Protein AF-A0A838P514-F1 (afdb_monomer)

Foldseek 3Di:
DPPFWDFPDDKDKDKDFADDDPVVRLVCLLVVPPPPVSVSVCVVPDPLFPDKDKDKDQDPPRGIMIMIMTGSDIDGD

pLDDT: mean 95.37, std 5.07, range [63.31, 98.69]

Nearest PDB structures (foldseek):
  5v51-assembly3_C  TM=6.043E-01  e=1.006E+00  Moniliophthora perniciosa
  1sqe-assembly1_B  TM=4.824E-01  e=9.227E+00  Staphylococcus aureus
  1vr4-assembly1_B  TM=3.987E-01  e=5.766E+00  Bacillus cereus ATCC 14579
  4iof-assembly1_B  TM=2.685E-01  e=6.595E+00  Homo sapiens

Radius of gyration: 13.25 Å; Cα contacts (8 Å, |Δi|>4): 130; chains: 1; bounding box: 35×26×31 Å

Sequence (77 aa):
MTRYGRWHAGVAENIAFGENPAREVVIQLLVDDGVPDRGHRKTILDRSFGVAGVACGPHAEYEQMCVIDYAVRYSER

Secondary structure (DSSP, 8-state):
--SSEEEEEEEEEEEEESS--HHHHHHHHHHTTT-TT-HHHHHHH-TT--EEEEEEEEETTTEEEEEEEEEEEEEE-

Solvent-accessible surface area (backbone atoms only — not comparable to full-atom values): 4533 Å² total; per-residue (Å²): 129,62,90,71,26,46,67,41,100,48,72,52,75,41,77,47,71,44,92,56,60,74,69,52,50,54,47,50,38,55,68,23,77,95,45,90,81,31,60,49,26,51,60,76,68,40,83,68,50,68,44,76,49,76,54,72,47,80,32,100,87,45,59,22,34,38,41,39,41,33,20,36,36,74,44,80,112

Mean predicted aligned error: 3.0 Å

Structure (mmCIF, N/CA/C/O backbone):
data_AF-A0A838P514-F1
#
_entry.id   AF-A0A838P514-F1
#
loop_
_atom_site.group_PDB
_atom_site.id
_atom_site.type_symbol
_atom_site.label_atom_id
_atom_site.label_alt_id
_atom_site.label_comp_id
_atom_site.label_asym_id
_at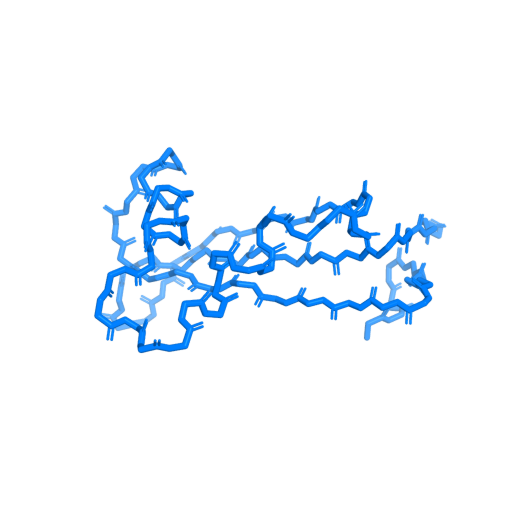om_site.label_entity_id
_atom_site.label_seq_id
_atom_site.pdbx_PDB_ins_code
_atom_site.Cartn_x
_atom_site.Cartn_y
_atom_site.Cartn_z
_atom_site.occupancy
_atom_site.B_iso_or_equiv
_atom_site.auth_seq_id
_atom_site.auth_comp_id
_atom_site.auth_asym_id
_atom_site.auth_atom_id
_atom_site.pdbx_PDB_model_num
ATOM 1 N N . MET A 1 1 ? 5.514 13.186 -8.944 1.00 63.31 1 MET A N 1
ATOM 2 C CA . MET A 1 1 ? 6.260 12.001 -8.460 1.00 63.31 1 MET A CA 1
ATOM 3 C C . MET A 1 1 ? 7.678 11.877 -9.064 1.00 63.31 1 MET A C 1
ATOM 5 O O . MET A 1 1 ? 8.123 10.766 -9.309 1.00 63.31 1 MET A O 1
ATOM 9 N N . THR A 1 2 ? 8.416 12.974 -9.308 1.00 83.88 2 THR A N 1
ATOM 10 C CA . THR A 1 2 ? 9.795 12.903 -9.867 1.00 83.88 2 THR A CA 1
ATOM 11 C C . THR A 1 2 ? 10.845 13.696 -9.083 1.00 83.88 2 THR A C 1
ATOM 13 O O . THR A 1 2 ? 11.993 13.807 -9.502 1.00 83.88 2 THR A O 1
ATOM 16 N N . ARG A 1 3 ? 10.465 14.275 -7.936 1.00 89.62 3 ARG A N 1
ATOM 17 C CA . ARG A 1 3 ? 11.353 15.129 -7.133 1.00 89.62 3 ARG A CA 1
ATOM 18 C C . ARG A 1 3 ? 12.528 14.351 -6.526 1.00 89.62 3 ARG A C 1
ATOM 20 O O . ARG A 1 3 ? 13.638 14.871 -6.521 1.00 89.62 3 ARG A O 1
ATOM 27 N N . TYR A 1 4 ? 12.269 13.139 -6.032 1.00 89.94 4 TYR A N 1
ATOM 28 C CA . TYR A 1 4 ? 13.214 12.321 -5.252 1.00 89.94 4 TYR A CA 1
ATOM 29 C C . TYR A 1 4 ? 13.797 11.127 -6.024 1.00 89.94 4 TYR A C 1
ATOM 31 O O . TYR A 1 4 ? 14.624 10.390 -5.503 1.00 89.94 4 TYR A O 1
ATOM 39 N N . GLY A 1 5 ? 13.359 10.927 -7.261 1.00 92.81 5 GLY A N 1
ATOM 40 C CA . GLY A 1 5 ? 13.667 9.748 -8.059 1.00 92.81 5 GLY A CA 1
ATOM 41 C C . GLY A 1 5 ? 12.596 9.544 -9.120 1.00 92.81 5 GLY A C 1
ATOM 42 O O . GLY A 1 5 ? 11.706 10.382 -9.277 1.00 92.81 5 GLY A O 1
ATOM 43 N N . ARG A 1 6 ? 12.676 8.450 -9.872 1.00 95.25 6 ARG A N 1
ATOM 44 C CA . ARG A 1 6 ? 11.744 8.142 -10.962 1.00 95.25 6 ARG A CA 1
ATOM 45 C C . ARG A 1 6 ? 11.189 6.733 -10.803 1.00 95.25 6 ARG A C 1
ATOM 47 O O . ARG A 1 6 ? 11.949 5.773 -10.717 1.00 95.25 6 ARG A O 1
ATOM 54 N N . TRP A 1 7 ? 9.865 6.617 -10.805 1.00 94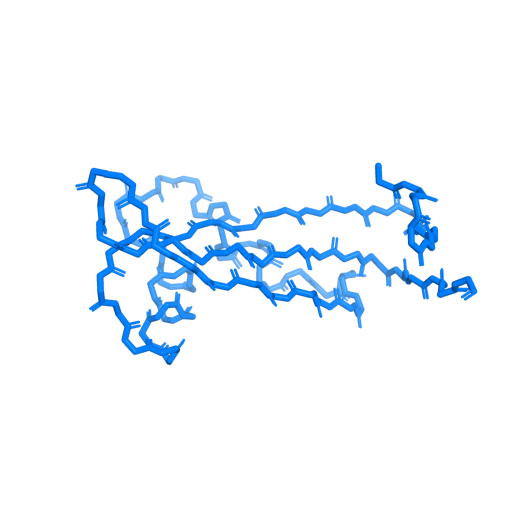.12 7 TRP A N 1
ATOM 55 C CA . TRP A 1 7 ? 9.175 5.336 -10.933 1.00 94.12 7 TRP A CA 1
ATOM 56 C C . TRP A 1 7 ? 9.087 4.910 -12.401 1.00 94.12 7 TRP A C 1
ATOM 58 O O . TRP A 1 7 ? 9.162 5.736 -13.316 1.00 94.12 7 TRP A O 1
ATOM 68 N N . HIS A 1 8 ? 8.911 3.611 -12.630 1.00 94.06 8 HIS A N 1
ATOM 69 C CA . HIS A 1 8 ? 8.811 3.037 -13.971 1.00 94.06 8 HIS A CA 1
ATOM 70 C C . HIS A 1 8 ? 7.599 2.111 -14.087 1.00 94.06 8 HIS A C 1
ATOM 72 O O . HIS A 1 8 ? 7.272 1.407 -13.138 1.00 94.06 8 HIS A O 1
ATOM 78 N N . ALA A 1 9 ? 6.996 2.070 -15.279 1.00 95.56 9 ALA A N 1
ATOM 79 C CA . ALA A 1 9 ? 5.836 1.258 -15.672 1.00 95.56 9 ALA A CA 1
ATOM 80 C C . ALA A 1 9 ? 4.504 1.607 -14.985 1.00 95.56 9 ALA A C 1
ATOM 82 O O . ALA A 1 9 ? 3.599 2.076 -15.668 1.00 95.56 9 ALA A O 1
ATOM 83 N N . GLY A 1 10 ? 4.375 1.404 -13.676 1.00 95.69 10 GLY A N 1
ATOM 84 C CA . GLY A 1 10 ? 3.109 1.590 -12.964 1.00 95.69 10 GLY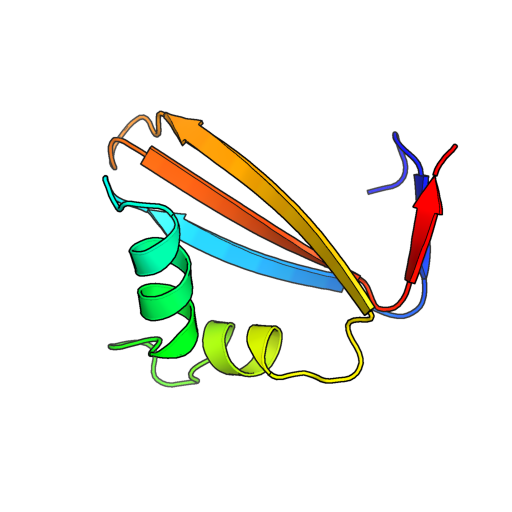 A CA 1
ATOM 85 C C . GLY A 1 10 ? 3.312 1.963 -11.503 1.00 95.69 10 GLY A C 1
ATOM 86 O O . GLY A 1 10 ? 4.340 1.622 -10.911 1.00 95.69 10 GLY A O 1
ATOM 87 N N . VAL A 1 11 ? 2.322 2.668 -10.957 1.00 97.12 11 VAL A N 1
ATOM 88 C CA . VAL A 1 11 ? 2.245 3.101 -9.558 1.00 97.12 11 VAL A CA 1
ATOM 89 C C . VAL A 1 11 ? 0.838 2.881 -9.014 1.00 97.12 11 VAL A C 1
ATOM 91 O O . VAL A 1 11 ? -0.124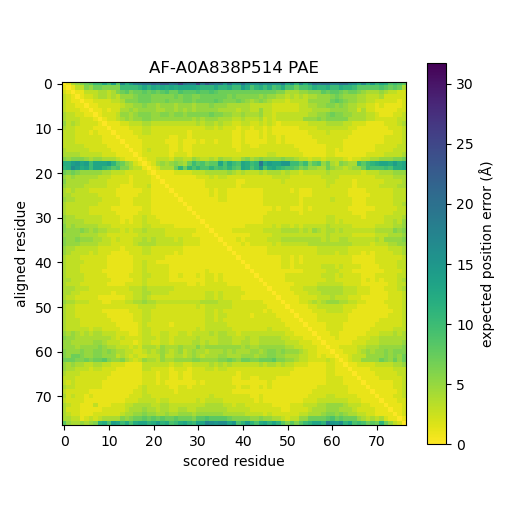 2.881 -9.784 1.00 97.12 11 VAL A O 1
ATOM 94 N N . ALA A 1 12 ? 0.731 2.716 -7.702 1.00 97.81 12 ALA A N 1
ATOM 95 C CA . ALA A 1 12 ? -0.528 2.674 -6.967 1.00 97.81 12 ALA A CA 1
ATOM 96 C C . ALA A 1 12 ? -0.323 3.236 -5.557 1.00 97.81 12 ALA A C 1
ATOM 98 O O . ALA A 1 12 ? 0.812 3.347 -5.100 1.00 97.81 12 ALA A O 1
ATOM 99 N N . GLU A 1 13 ? -1.415 3.559 -4.876 1.00 98.00 13 GLU A N 1
ATOM 100 C CA . GLU A 1 13 ? -1.420 4.101 -3.517 1.00 98.00 13 GLU A CA 1
ATOM 101 C C . GLU A 1 13 ? -2.489 3.370 -2.702 1.00 98.00 13 GLU A C 1
ATOM 103 O O . GLU A 1 13 ? -3.590 3.124 -3.198 1.00 98.00 13 GLU A O 1
ATOM 108 N N . ASN A 1 14 ? -2.164 3.043 -1.453 1.00 98.44 14 ASN A N 1
ATOM 109 C CA . ASN A 1 14 ? -3.133 2.681 -0.428 1.00 98.44 14 ASN A CA 1
ATOM 110 C C . ASN A 1 14 ? -3.027 3.663 0.736 1.00 98.44 14 ASN A C 1
ATOM 112 O O . ASN A 1 14 ? -1.925 4.009 1.161 1.00 98.44 14 ASN A O 1
ATOM 116 N N . ILE A 1 15 ? -4.168 4.041 1.306 1.00 97.62 15 ILE A N 1
ATOM 117 C CA . ILE A 1 15 ? -4.240 4.967 2.436 1.00 97.62 15 ILE A CA 1
ATOM 118 C C . ILE A 1 15 ? -5.116 4.389 3.545 1.00 97.62 15 ILE A C 1
ATOM 120 O O . ILE A 1 15 ? -6.178 3.825 3.290 1.00 97.62 15 ILE A O 1
ATOM 124 N N . ALA A 1 16 ? -4.662 4.527 4.787 1.00 97.06 16 ALA A N 1
ATOM 125 C CA . ALA A 1 16 ? -5.394 4.131 5.980 1.00 97.06 16 ALA A CA 1
ATOM 126 C C . ALA A 1 16 ? -5.464 5.295 6.971 1.00 97.06 16 ALA A C 1
ATOM 128 O O . ALA A 1 16 ? -4.508 6.058 7.116 1.00 97.06 16 ALA A O 1
ATOM 129 N N . PHE A 1 17 ? -6.589 5.386 7.674 1.00 96.00 17 PHE A N 1
ATOM 130 C CA . PHE A 1 17 ? -6.838 6.361 8.731 1.00 96.00 17 PHE A CA 1
ATOM 131 C C . PHE A 1 17 ? -7.145 5.656 10.058 1.00 96.00 17 PHE A C 1
ATOM 133 O O . PHE A 1 17 ? -7.609 4.512 10.052 1.00 96.00 17 PHE A O 1
ATOM 140 N N . GLY A 1 18 ? -6.925 6.361 11.169 1.00 93.38 18 GLY A N 1
ATOM 141 C CA . GLY A 1 18 ? -7.167 5.889 12.536 1.00 93.38 18 GLY A CA 1
ATOM 142 C C . GLY A 1 18 ? -5.893 5.460 13.269 1.00 93.38 18 GLY A C 1
ATOM 143 O O . GLY A 1 18 ? -4.894 5.093 12.645 1.00 93.38 18 GLY A O 1
ATOM 144 N N . GLU A 1 19 ? -5.927 5.502 14.604 1.00 80.50 19 GLU A N 1
ATOM 145 C CA . GLU A 1 19 ? -4.818 5.096 15.479 1.00 80.50 19 GLU A CA 1
ATOM 146 C C . GLU A 1 19 ? -4.627 3.574 15.514 1.00 80.50 19 GLU A C 1
ATOM 148 O O . GLU A 1 19 ? -5.009 2.878 16.454 1.00 80.50 19 GLU A O 1
ATOM 153 N N . ASN A 1 20 ? -3.994 3.043 14.471 1.00 83.25 20 ASN A N 1
ATOM 154 C CA . ASN A 1 20 ? -3.702 1.624 14.351 1.00 83.25 20 ASN A CA 1
ATOM 155 C C . ASN A 1 20 ? -2.196 1.356 14.488 1.00 83.25 20 ASN A C 1
ATOM 157 O O . ASN A 1 20 ? -1.383 2.014 13.836 1.00 83.25 20 ASN A O 1
ATOM 161 N N . PRO A 1 21 ? -1.778 0.333 15.257 1.00 93.00 21 PRO A N 1
ATOM 162 C CA . PRO A 1 21 ? -0.424 -0.195 15.153 1.00 93.00 21 PRO A CA 1
ATOM 163 C C . PRO A 1 21 ? -0.097 -0.573 13.700 1.00 93.00 21 PRO A C 1
ATOM 165 O O . PRO A 1 21 ? -0.967 -1.045 12.971 1.00 93.00 21 PRO A O 1
ATOM 168 N N . ALA A 1 22 ? 1.170 -0.462 13.287 1.00 94.50 22 ALA A N 1
ATOM 169 C CA . ALA A 1 22 ? 1.581 -0.683 11.891 1.00 94.50 22 ALA A CA 1
ATOM 170 C C . ALA A 1 22 ? 1.095 -2.021 11.292 1.00 94.50 22 ALA A C 1
ATOM 172 O O . ALA A 1 22 ? 0.733 -2.095 10.120 1.00 94.50 22 ALA A O 1
ATOM 173 N N . ARG A 1 23 ? 1.046 -3.086 12.101 1.00 96.44 23 ARG A N 1
ATOM 174 C CA . ARG A 1 23 ? 0.509 -4.388 11.678 1.00 96.44 23 ARG A CA 1
ATOM 175 C C . ARG A 1 23 ? -0.982 -4.319 11.334 1.00 96.44 23 ARG A C 1
ATOM 177 O O . ARG A 1 23 ? -1.400 -4.923 10.351 1.00 96.44 23 ARG A O 1
ATOM 184 N N . GLU A 1 24 ? -1.761 -3.599 12.131 1.00 96.44 24 GLU A N 1
ATOM 185 C CA . GLU A 1 24 ? -3.203 -3.456 11.934 1.00 96.44 24 GLU A CA 1
ATOM 186 C C . GLU A 1 24 ? -3.514 -2.585 10.716 1.00 96.44 24 GLU A C 1
ATOM 188 O O . GLU A 1 24 ? -4.434 -2.912 9.979 1.00 96.44 24 GLU A O 1
ATOM 193 N N . VAL A 1 25 ? -2.681 -1.584 10.401 1.00 97.12 25 VAL A N 1
ATOM 194 C CA . VAL A 1 25 ? -2.768 -0.835 9.130 1.00 97.12 25 VAL A CA 1
ATOM 195 C C . VAL A 1 25 ? -2.690 -1.782 7.926 1.00 97.12 25 VAL A C 1
ATOM 197 O O . VAL A 1 25 ? -3.535 -1.739 7.031 1.00 97.12 25 VAL A O 1
ATOM 200 N N . VAL A 1 26 ? -1.702 -2.684 7.910 1.00 97.62 26 VAL A N 1
ATOM 201 C CA . VAL A 1 26 ? -1.541 -3.656 6.814 1.00 97.62 26 VAL A CA 1
ATOM 202 C C . VAL A 1 26 ? -2.713 -4.636 6.767 1.00 97.62 26 VAL A C 1
ATOM 204 O O . VAL A 1 26 ? -3.199 -4.950 5.683 1.00 97.62 26 VAL A O 1
ATOM 207 N N . ILE A 1 27 ? -3.195 -5.109 7.919 1.00 97.94 27 ILE A N 1
ATOM 208 C CA . ILE A 1 27 ? -4.341 -6.027 7.987 1.00 97.94 27 ILE A CA 1
ATOM 209 C C . ILE A 1 27 ? -5.621 -5.343 7.521 1.00 97.94 27 ILE A C 1
ATOM 211 O O . 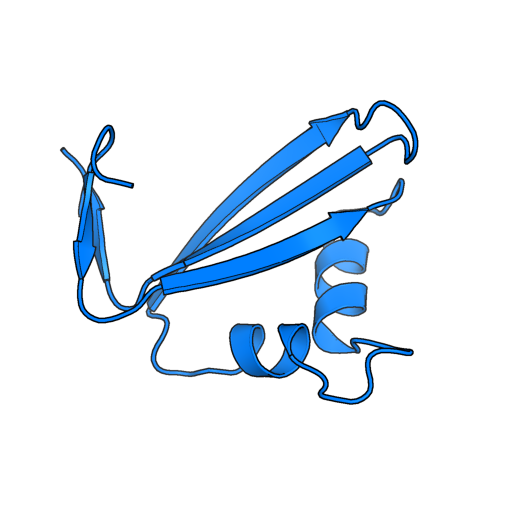ILE A 1 27 ? -6.350 -5.942 6.739 1.00 97.94 27 ILE A O 1
ATOM 215 N N . GLN A 1 28 ? -5.879 -4.105 7.936 1.00 97.06 28 GLN A N 1
ATOM 216 C CA . GLN A 1 28 ? -7.037 -3.327 7.507 1.00 97.06 28 GLN A CA 1
ATOM 217 C C . GLN A 1 28 ? -7.070 -3.201 5.985 1.00 97.06 28 GLN A C 1
ATOM 219 O O . GLN A 1 28 ? -8.096 -3.493 5.380 1.00 97.06 28 GLN A O 1
ATOM 224 N N . LEU A 1 29 ? -5.946 -2.840 5.362 1.00 98.00 29 LEU A N 1
ATOM 225 C CA . LEU A 1 29 ? -5.843 -2.703 3.906 1.00 98.00 29 LEU A CA 1
ATOM 226 C C . LEU A 1 29 ? -5.873 -4.054 3.173 1.00 98.00 29 LEU A C 1
ATOM 228 O O . LEU A 1 29 ? -6.365 -4.142 2.052 1.00 98.00 29 LEU A O 1
ATOM 232 N N . LEU A 1 30 ? -5.358 -5.126 3.784 1.00 98.25 30 LEU A N 1
ATOM 233 C CA . LEU A 1 30 ? -5.357 -6.467 3.193 1.00 98.25 30 LEU A CA 1
ATOM 234 C C . LEU A 1 30 ? -6.725 -7.149 3.299 1.00 98.25 30 LEU A C 1
ATOM 236 O O . LEU A 1 30 ? -7.159 -7.842 2.375 1.00 98.25 30 LEU A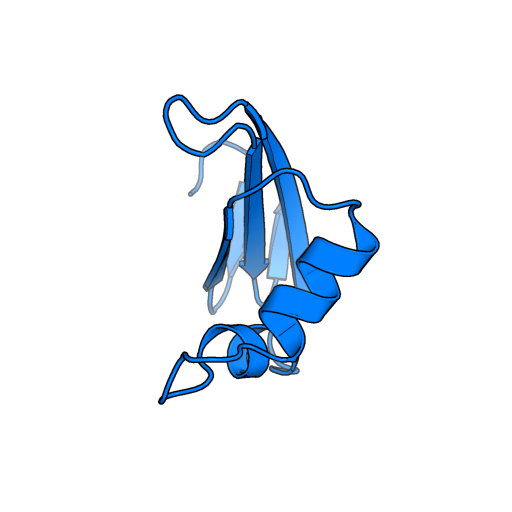 O 1
ATOM 240 N N . VAL A 1 31 ? -7.404 -7.008 4.435 1.00 98.19 31 VAL A N 1
ATOM 241 C CA . VAL A 1 31 ? -8.780 -7.472 4.608 1.00 98.19 31 VAL A CA 1
ATOM 242 C C . VAL A 1 31 ? -9.690 -6.594 3.762 1.00 98.19 31 VAL A C 1
ATOM 244 O O . VAL A 1 31 ? -10.511 -7.132 3.027 1.00 98.19 31 VAL A O 1
ATOM 247 N N . ASP A 1 32 ? -9.488 -5.282 3.784 1.00 97.88 32 ASP A N 1
ATOM 248 C CA . ASP A 1 32 ? -10.214 -4.304 2.980 1.00 97.88 32 ASP A CA 1
ATOM 249 C C . ASP A 1 32 ? -11.728 -4.378 3.223 1.00 97.88 32 ASP A C 1
ATOM 251 O O . ASP A 1 32 ? -12.534 -4.524 2.302 1.00 97.88 32 ASP A O 1
ATOM 255 N N . ASP A 1 33 ? -12.119 -4.472 4.498 1.00 97.44 33 ASP A N 1
ATOM 256 C CA . ASP A 1 33 ? -13.516 -4.697 4.855 1.00 97.44 33 ASP A CA 1
ATOM 257 C C . ASP A 1 33 ? -14.401 -3.484 4.576 1.00 97.44 33 ASP A C 1
ATOM 259 O O . ASP A 1 33 ? -13.976 -2.341 4.700 1.00 97.44 33 ASP A O 1
ATOM 263 N N . GLY A 1 34 ? -15.635 -3.741 4.145 1.00 96.69 34 GLY A N 1
ATOM 264 C CA . GLY A 1 34 ? -16.563 -2.691 3.719 1.00 96.69 34 GLY A CA 1
ATOM 265 C C . GLY A 1 34 ? -16.255 -2.051 2.357 1.00 96.69 34 GLY A C 1
ATOM 266 O O . GLY A 1 34 ? -17.094 -1.304 1.861 1.00 96.69 34 GLY A O 1
ATOM 267 N N . VAL A 1 35 ? -15.126 -2.375 1.712 1.00 97.44 35 VAL A N 1
ATOM 268 C CA . VAL A 1 35 ? -14.753 -1.863 0.381 1.00 97.44 35 VAL A CA 1
ATOM 269 C C . VAL A 1 35 ? -15.176 -2.873 -0.702 1.00 97.44 35 VAL A C 1
ATOM 271 O O . VAL A 1 35 ? -14.587 -3.957 -0.797 1.00 97.44 35 VAL A O 1
ATOM 274 N N . PRO A 1 36 ? -16.217 -2.587 -1.519 1.00 97.69 36 PRO A N 1
ATOM 275 C CA . PRO A 1 36 ? -16.820 -3.593 -2.402 1.00 97.69 36 PRO A CA 1
ATOM 276 C C . PRO A 1 36 ? -15.871 -4.151 -3.463 1.00 97.69 36 PRO A C 1
ATOM 278 O O . PRO A 1 36 ? -15.922 -5.338 -3.783 1.00 97.69 36 PRO A O 1
ATOM 281 N N . ASP A 1 37 ? -14.998 -3.309 -4.010 1.00 97.44 37 ASP A N 1
ATOM 282 C CA . ASP A 1 37 ? -14.057 -3.698 -5.056 1.00 97.44 37 ASP A CA 1
ATOM 283 C C . ASP A 1 37 ? -12.762 -4.313 -4.505 1.00 97.44 37 ASP A C 1
ATOM 285 O O . ASP A 1 37 ? -11.991 -4.883 -5.286 1.00 97.44 37 ASP A O 1
ATOM 289 N N . ARG A 1 38 ? -12.556 -4.258 -3.181 1.00 98.19 38 ARG A N 1
ATOM 290 C CA . ARG A 1 38 ? -11.350 -4.705 -2.473 1.00 98.19 38 ARG A CA 1
ATOM 291 C C . ARG A 1 38 ? -10.071 -4.153 -3.131 1.00 98.19 38 ARG A C 1
ATOM 293 O O . ARG A 1 38 ? -9.117 -4.903 -3.373 1.00 98.19 38 ARG A O 1
ATOM 300 N N . GLY A 1 39 ? -10.104 -2.877 -3.530 1.00 98.31 39 GLY A N 1
ATOM 301 C CA . GLY A 1 39 ? -9.028 -2.213 -4.265 1.00 98.31 39 GLY A CA 1
ATOM 302 C C . GLY A 1 39 ? -7.684 -2.248 -3.535 1.00 98.31 39 GLY A C 1
ATOM 303 O O . GLY A 1 39 ? -6.679 -2.632 -4.135 1.00 98.31 39 GLY A O 1
ATOM 304 N N . HIS A 1 40 ? -7.664 -1.964 -2.231 1.00 98.56 40 HIS A N 1
ATOM 305 C CA . HIS A 1 40 ? -6.427 -1.933 -1.451 1.00 98.56 40 HIS A CA 1
ATOM 306 C C . HIS A 1 40 ? -5.782 -3.315 -1.359 1.00 98.56 40 HIS A C 1
ATOM 308 O O . HIS A 1 40 ? -4.570 -3.462 -1.557 1.00 98.56 40 HIS A O 1
ATOM 314 N N . ARG A 1 41 ? -6.608 -4.350 -1.141 1.00 98.69 41 ARG A N 1
ATOM 315 C CA . ARG A 1 41 ? -6.166 -5.751 -1.151 1.00 98.69 41 ARG A CA 1
ATOM 316 C C . ARG A 1 41 ? -5.538 -6.115 -2.490 1.00 98.69 41 ARG A C 1
ATOM 318 O O . ARG A 1 41 ? -4.492 -6.763 -2.514 1.00 98.69 41 ARG A O 1
ATOM 325 N N . LYS A 1 42 ? -6.193 -5.755 -3.597 1.00 98.62 42 LYS A N 1
ATOM 326 C CA . LYS A 1 42 ? -5.694 -6.055 -4.946 1.00 98.62 42 LYS A CA 1
ATOM 327 C C . LYS A 1 42 ? -4.338 -5.400 -5.179 1.00 98.62 42 LYS A C 1
ATOM 329 O O . LYS A 1 42 ? -3.446 -6.092 -5.649 1.00 98.62 42 LYS A O 1
ATOM 334 N N . THR A 1 43 ? -4.163 -4.143 -4.772 1.00 98.31 43 THR A N 1
ATOM 335 C CA . THR A 1 43 ? -2.872 -3.445 -4.838 1.00 98.31 43 THR A CA 1
ATOM 336 C C . THR A 1 43 ? -1.792 -4.159 -4.020 1.00 98.31 43 THR A C 1
ATOM 338 O O . THR A 1 43 ? -0.717 -4.428 -4.546 1.00 98.31 43 THR A O 1
ATOM 341 N N . ILE A 1 44 ? -2.077 -4.542 -2.766 1.00 97.69 44 ILE A N 1
ATOM 342 C CA . ILE A 1 44 ? -1.115 -5.258 -1.898 1.00 97.69 44 ILE A CA 1
ATOM 343 C C . ILE A 1 44 ? -0.685 -6.602 -2.499 1.00 97.69 44 ILE A C 1
ATOM 345 O O . ILE A 1 44 ? 0.460 -7.018 -2.329 1.00 97.69 44 ILE A O 1
ATOM 349 N N . LEU A 1 45 ? -1.604 -7.305 -3.163 1.00 98.06 45 LEU A N 1
ATOM 350 C CA . LEU A 1 45 ? -1.368 -8.642 -3.714 1.00 98.06 45 LEU A CA 1
ATOM 351 C C . LEU A 1 45 ? -0.927 -8.633 -5.186 1.00 98.06 45 LEU A C 1
ATOM 353 O O . LEU A 1 45 ? -0.689 -9.706 -5.753 1.00 98.06 45 LEU A O 1
ATOM 357 N N . ASP A 1 46 ? -0.809 -7.463 -5.814 1.00 98.31 46 ASP A N 1
ATOM 358 C CA . ASP A 1 46 ? -0.346 -7.343 -7.190 1.00 98.31 46 ASP A CA 1
ATOM 359 C C . ASP A 1 46 ? 1.167 -7.584 -7.257 1.00 98.31 46 ASP A C 1
ATOM 361 O O . ASP A 1 46 ? 1.990 -6.807 -6.774 1.00 98.31 46 ASP A O 1
ATOM 365 N N . ARG A 1 47 ? 1.541 -8.689 -7.907 1.00 97.94 47 ARG A N 1
ATOM 366 C CA . ARG A 1 47 ? 2.936 -9.123 -8.052 1.00 97.94 47 ARG A CA 1
ATOM 367 C C . ARG A 1 47 ? 3.767 -8.216 -8.961 1.00 97.94 47 ARG A C 1
ATOM 369 O O . ARG A 1 47 ? 4.975 -8.422 -9.055 1.00 97.94 47 ARG A O 1
ATOM 376 N N . SER A 1 48 ? 3.146 -7.284 -9.683 1.00 98.19 48 SER A N 1
ATOM 377 C CA . SER A 1 48 ? 3.859 -6.348 -10.550 1.00 98.19 48 SER A CA 1
ATOM 378 C C . SER A 1 48 ? 4.570 -5.252 -9.760 1.00 98.19 48 SER A C 1
ATOM 380 O O . SER A 1 48 ? 5.604 -4.765 -10.219 1.00 98.19 48 SER A O 1
ATOM 382 N N . PHE A 1 49 ? 4.076 -4.889 -8.573 1.00 98.12 49 PHE A N 1
ATOM 383 C CA . PHE A 1 49 ? 4.728 -3.912 -7.708 1.00 98.12 49 PHE A CA 1
ATOM 384 C C . PHE A 1 49 ? 5.945 -4.531 -7.014 1.00 98.12 49 PHE A C 1
ATOM 386 O O . PHE A 1 49 ? 5.831 -5.477 -6.239 1.00 98.12 49 PHE A O 1
ATOM 393 N N . GLY A 1 50 ? 7.131 -3.994 -7.313 1.00 96.75 50 GLY A N 1
ATOM 394 C CA . GLY A 1 50 ? 8.408 -4.490 -6.794 1.00 96.75 50 GLY A CA 1
ATOM 395 C C . GLY A 1 50 ? 8.976 -3.661 -5.644 1.00 96.75 50 GLY A C 1
ATOM 396 O O . GLY A 1 50 ? 9.908 -4.105 -4.977 1.00 96.75 50 GLY A O 1
ATOM 397 N N . VAL A 1 51 ? 8.447 -2.456 -5.421 1.00 96.56 51 VAL A N 1
ATOM 398 C CA . VAL A 1 51 ? 8.870 -1.560 -4.340 1.00 96.56 51 VAL A CA 1
ATOM 399 C C . VAL A 1 51 ? 7.662 -0.896 -3.690 1.00 96.56 51 VAL A C 1
ATOM 401 O O . VAL A 1 51 ? 6.673 -0.601 -4.365 1.00 96.56 51 VAL A O 1
ATOM 404 N N . ALA A 1 52 ? 7.777 -0.636 -2.388 1.00 97.12 52 ALA A N 1
ATOM 405 C CA . ALA A 1 52 ? 6.803 0.120 -1.616 1.00 97.12 52 ALA A CA 1
ATOM 406 C C . ALA A 1 52 ? 7.514 1.151 -0.728 1.00 97.12 52 ALA A C 1
ATOM 408 O O . ALA A 1 52 ? 8.557 0.854 -0.143 1.00 97.12 52 ALA A O 1
ATOM 409 N N . GLY A 1 53 ? 6.946 2.349 -0.631 1.00 96.38 53 GLY A N 1
ATOM 410 C CA . GLY A 1 53 ? 7.333 3.394 0.311 1.00 96.38 53 GLY A CA 1
ATOM 411 C C . GLY A 1 53 ? 6.174 3.682 1.257 1.00 96.38 53 GLY A C 1
ATOM 412 O O . GLY A 1 53 ? 5.024 3.656 0.836 1.00 96.38 53 GLY A O 1
ATOM 413 N N . VAL A 1 54 ? 6.463 3.937 2.532 1.00 97.06 54 VAL A N 1
ATOM 414 C CA . VAL A 1 54 ? 5.433 4.184 3.548 1.00 97.06 54 VAL A CA 1
ATOM 415 C C . VAL A 1 54 ? 5.773 5.407 4.385 1.00 97.06 54 VAL A C 1
ATOM 417 O O . VAL A 1 54 ? 6.921 5.594 4.791 1.00 97.06 54 VAL A O 1
ATOM 420 N N . ALA A 1 55 ? 4.759 6.220 4.669 1.00 96.75 55 ALA A N 1
ATOM 421 C CA . ALA A 1 55 ? 4.836 7.302 5.637 1.00 96.75 55 ALA A CA 1
ATOM 422 C C . ALA A 1 55 ? 3.544 7.361 6.454 1.00 96.75 55 ALA A C 1
ATOM 424 O O . ALA A 1 55 ? 2.449 7.254 5.905 1.00 96.75 55 ALA A O 1
ATOM 425 N N . CYS A 1 56 ? 3.686 7.552 7.765 1.00 96.50 56 CYS A N 1
ATOM 426 C CA . CYS A 1 56 ? 2.570 7.747 8.681 1.00 96.50 56 CYS A CA 1
ATOM 427 C C . CYS A 1 56 ? 2.754 9.048 9.460 1.00 96.50 56 CYS A C 1
ATOM 429 O O . C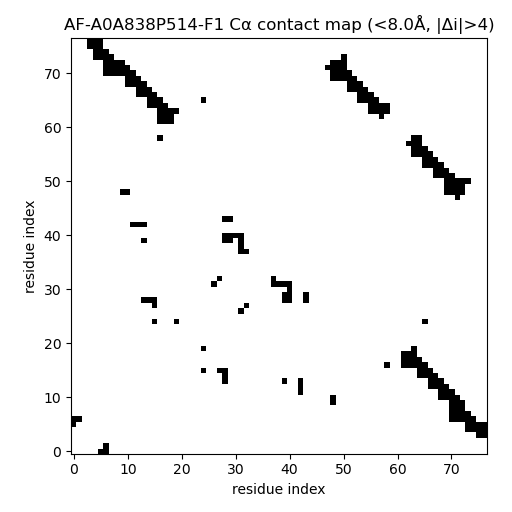YS A 1 56 ? 3.878 9.410 9.815 1.00 96.50 56 CYS A O 1
ATOM 431 N N . GLY A 1 57 ? 1.657 9.735 9.754 1.00 95.12 57 GLY A N 1
ATOM 432 C CA . GLY A 1 57 ? 1.670 10.991 10.493 1.00 95.12 57 GLY A CA 1
ATOM 433 C C . GLY A 1 57 ? 0.292 11.375 11.025 1.00 95.12 57 GLY A C 1
ATOM 434 O O . GLY A 1 57 ? -0.688 10.684 10.745 1.00 95.12 57 GLY A O 1
ATOM 435 N N . PRO A 1 58 ? 0.203 12.459 11.811 1.00 95.62 58 PRO A N 1
ATOM 436 C CA . PRO A 1 58 ? -1.063 12.911 12.365 1.00 95.62 58 PRO A CA 1
ATOM 437 C C . PRO A 1 58 ? -2.034 13.359 11.263 1.00 95.62 58 PRO A C 1
ATOM 439 O O . PRO A 1 58 ? -1.631 14.009 10.296 1.00 95.62 58 PRO A O 1
ATOM 442 N N . HIS A 1 59 ? -3.317 13.047 11.436 1.00 95.56 59 HIS A N 1
ATOM 443 C CA . HIS A 1 59 ? -4.410 13.522 10.589 1.00 95.56 59 HIS A CA 1
ATOM 444 C C . HIS A 1 59 ? -5.328 14.452 11.383 1.00 95.56 59 HIS A C 1
ATOM 446 O O . HIS A 1 59 ? -5.664 14.158 12.525 1.00 95.56 59 HIS A O 1
ATOM 452 N N . ALA A 1 60 ? -5.769 15.557 10.775 1.00 94.50 60 ALA A N 1
ATOM 453 C CA . ALA A 1 60 ? -6.525 16.598 11.480 1.00 94.50 60 ALA A CA 1
ATOM 454 C C . ALA A 1 60 ? -7.873 16.115 12.051 1.00 94.50 60 ALA A C 1
ATOM 456 O O . ALA A 1 60 ? -8.335 16.655 13.050 1.00 94.50 60 ALA A O 1
ATOM 457 N N . GLU A 1 61 ? -8.489 15.115 11.418 1.00 95.31 61 GLU A N 1
ATOM 458 C CA . GLU A 1 61 ? -9.806 14.582 11.805 1.00 95.31 61 GLU A CA 1
ATOM 459 C C . GLU A 1 61 ? -9.750 13.135 12.308 1.00 95.31 61 GLU A C 1
ATOM 461 O O . GLU A 1 61 ? -10.541 12.744 13.157 1.00 95.31 61 GLU A O 1
ATOM 466 N N . TYR A 1 62 ? -8.804 12.340 11.803 1.00 93.00 62 TYR A N 1
ATOM 467 C CA . TYR A 1 62 ? -8.777 10.883 12.005 1.00 93.00 62 TYR A CA 1
ATOM 468 C C . TYR A 1 62 ? -7.589 10.427 12.848 1.00 93.00 62 TYR A C 1
ATOM 470 O O . TYR A 1 62 ? -7.208 9.263 12.773 1.00 93.00 62 TYR A O 1
ATOM 478 N N . GLU A 1 63 ? -6.994 11.360 13.599 1.00 91.31 63 GLU A N 1
ATOM 479 C CA . GLU A 1 63 ? -5.852 11.179 14.505 1.00 91.31 63 GLU A CA 1
ATOM 480 C C . GLU A 1 63 ? -4.545 10.807 13.789 1.00 91.31 63 GLU A C 1
ATOM 482 O O . GLU A 1 63 ? -3.572 11.555 13.863 1.00 91.31 63 GLU A O 1
ATOM 487 N N . GLN A 1 64 ? -4.530 9.722 13.014 1.00 95.06 64 GLN A N 1
ATOM 488 C CA . GLN A 1 64 ? -3.397 9.242 12.229 1.00 95.06 64 GLN A CA 1
ATOM 489 C C . GLN A 1 64 ? -3.807 8.906 10.787 1.00 95.06 64 GLN A C 1
ATOM 491 O O . GLN A 1 64 ? -4.919 8.461 10.509 1.00 95.06 64 GLN A O 1
ATOM 496 N N . MET A 1 65 ? -2.873 9.119 9.863 1.00 97.19 65 MET A N 1
ATOM 497 C CA . MET A 1 65 ? -2.928 8.696 8.468 1.00 97.19 65 MET A CA 1
ATOM 498 C C . MET A 1 65 ? -1.641 7.942 8.134 1.00 97.19 65 MET A C 1
ATOM 500 O O . MET A 1 65 ? -0.551 8.402 8.473 1.00 97.19 65 MET A O 1
ATOM 504 N N . CYS A 1 66 ? -1.767 6.819 7.437 1.00 97.75 66 CYS A N 1
ATOM 505 C CA . CYS A 1 66 ? -0.665 6.084 6.832 1.00 97.75 66 CYS A CA 1
ATOM 506 C C . CYS A 1 66 ? -0.900 5.946 5.329 1.00 97.75 66 CYS A C 1
ATOM 508 O O . CYS A 1 66 ? -1.963 5.485 4.917 1.00 97.75 66 CYS A O 1
ATOM 510 N N . VAL A 1 67 ? 0.101 6.293 4.523 1.00 97.94 67 VAL A N 1
ATOM 511 C CA . VAL A 1 67 ? 0.088 6.122 3.064 1.00 97.94 67 VAL A CA 1
ATOM 512 C C . VAL A 1 67 ? 1.172 5.131 2.675 1.00 97.94 67 VAL A C 1
ATOM 514 O O . VAL A 1 67 ? 2.309 5.241 3.142 1.00 97.94 67 VAL A O 1
ATOM 517 N N . ILE A 1 68 ? 0.812 4.168 1.829 1.00 98.25 68 ILE A N 1
ATOM 518 C CA . ILE A 1 68 ? 1.730 3.227 1.194 1.00 98.25 68 ILE A CA 1
ATOM 519 C C . ILE A 1 68 ? 1.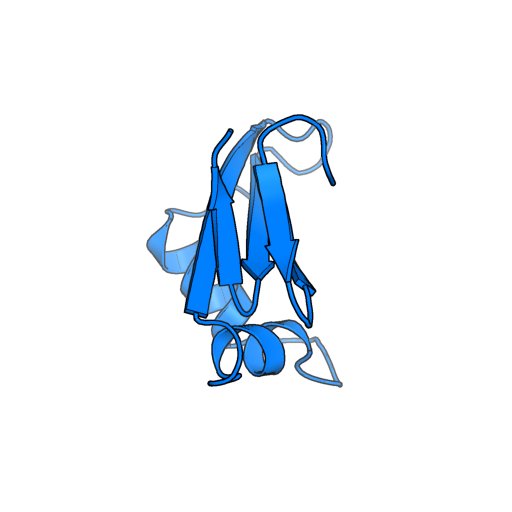667 3.454 -0.315 1.00 98.25 68 ILE A C 1
ATOM 521 O O . ILE A 1 68 ? 0.656 3.157 -0.949 1.00 98.25 68 ILE A O 1
ATOM 525 N N . ASP A 1 69 ? 2.768 3.934 -0.878 1.00 97.69 69 ASP A N 1
ATOM 526 C CA . ASP A 1 69 ? 2.957 4.087 -2.316 1.00 97.69 69 ASP A CA 1
ATOM 527 C C . ASP A 1 69 ? 3.685 2.874 -2.882 1.00 97.69 69 ASP A C 1
ATOM 529 O O . ASP A 1 69 ? 4.700 2.432 -2.341 1.00 97.69 69 ASP A O 1
ATOM 533 N N . TYR A 1 70 ? 3.217 2.375 -4.019 1.00 97.75 70 TYR A N 1
ATOM 534 C CA . TYR A 1 70 ? 3.786 1.237 -4.729 1.00 97.75 70 TYR A CA 1
ATOM 535 C C . TYR A 1 70 ? 4.316 1.670 -6.091 1.00 97.75 70 TYR A C 1
ATOM 537 O O . TYR A 1 70 ? 3.726 2.513 -6.770 1.00 97.75 70 TYR A O 1
ATOM 545 N N . ALA A 1 71 ? 5.401 1.042 -6.541 1.00 97.62 71 ALA A N 1
ATOM 546 C CA . ALA A 1 71 ? 5.852 1.145 -7.923 1.00 97.62 71 ALA A CA 1
ATOM 547 C C . ALA A 1 71 ? 6.360 -0.203 -8.439 1.00 97.62 71 ALA A C 1
ATOM 549 O O . ALA A 1 71 ? 6.898 -1.021 -7.691 1.00 97.62 71 ALA A O 1
ATOM 550 N N . VAL A 1 72 ? 6.229 -0.437 -9.747 1.00 98.00 72 VAL A N 1
ATOM 551 C CA . VAL A 1 72 ? 6.81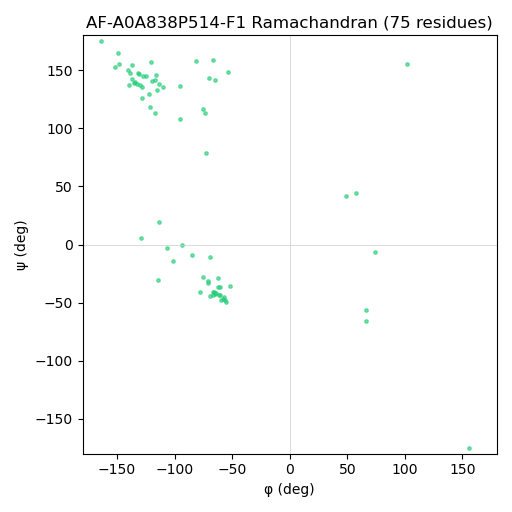0 -1.635 -10.381 1.00 98.00 72 VAL A CA 1
ATOM 552 C C . VAL A 1 72 ? 8.331 -1.626 -10.217 1.00 98.00 72 VAL A C 1
ATOM 554 O O . VAL A 1 72 ? 8.936 -2.633 -9.862 1.00 98.00 72 VAL A O 1
ATOM 557 N N . ARG A 1 73 ? 8.957 -0.464 -10.436 1.00 96.88 73 ARG A N 1
ATOM 558 C CA . ARG A 1 73 ? 10.367 -0.187 -10.123 1.00 96.88 73 ARG A CA 1
ATOM 559 C C . ARG A 1 73 ? 10.539 1.279 -9.747 1.00 96.88 73 ARG A C 1
ATOM 561 O O . ARG A 1 73 ? 9.795 2.130 -10.238 1.00 96.88 73 ARG A O 1
ATOM 568 N N . TYR A 1 74 ? 11.581 1.576 -8.979 1.00 95.88 74 TYR A N 1
ATOM 569 C CA . TYR A 1 74 ? 11.971 2.935 -8.615 1.00 95.88 74 TYR A CA 1
ATOM 570 C C . TYR A 1 74 ? 13.488 3.111 -8.714 1.00 95.88 74 TYR A C 1
ATOM 572 O O . TYR A 1 74 ? 14.247 2.193 -8.409 1.00 95.88 74 TYR A O 1
ATOM 580 N N . SER A 1 75 ? 13.920 4.279 -9.178 1.00 95.44 75 SER A N 1
ATOM 581 C CA . SER A 1 75 ? 15.324 4.685 -9.211 1.00 95.44 75 SER A CA 1
ATOM 582 C C . SER A 1 75 ? 15.484 5.962 -8.397 1.00 95.44 75 SER A C 1
ATOM 584 O O . SER A 1 75 ? 14.881 6.981 -8.746 1.00 95.44 75 SER A O 1
ATOM 586 N N . GLU A 1 76 ? 16.278 5.894 -7.330 1.00 92.25 76 GLU A N 1
ATOM 587 C CA . GLU A 1 76 ? 16.675 7.059 -6.533 1.00 92.25 76 GLU A CA 1
ATOM 588 C C . GLU A 1 76 ? 17.567 8.012 -7.338 1.00 92.25 76 GLU A C 1
ATOM 590 O O . GLU A 1 76 ? 18.147 7.629 -8.359 1.00 92.25 76 GLU A O 1
ATOM 595 N N . ARG A 1 77 ? 17.619 9.271 -6.897 1.00 86.81 77 ARG A N 1
ATOM 596 C CA . ARG A 1 77 ? 18.434 10.328 -7.500 1.00 86.81 77 ARG A CA 1
ATOM 597 C C . ARG A 1 77 ? 19.715 10.571 -6.715 1.00 86.81 77 ARG A C 1
ATOM 599 O O . ARG A 1 77 ? 19.629 10.607 -5.472 1.00 86.81 77 ARG A O 1
#